Protein AF-A0A0J9YU45-F1 (afdb_monomer_lite)

Structure (mmCIF, N/CA/C/O backbone):
data_AF-A0A0J9YU45-F1
#
_entry.id   AF-A0A0J9YU45-F1
#
loop_
_atom_site.group_PDB
_atom_site.id
_atom_site.type_symbol
_atom_site.label_atom_id
_atom_site.label_alt_id
_atom_site.label_comp_id
_atom_site.label_asym_id
_atom_site.label_entity_id
_atom_site.label_seq_id
_atom_site.pdbx_PDB_ins_code
_atom_site.Cartn_x
_atom_site.Cartn_y
_atom_site.Cartn_z
_atom_site.occupancy
_atom_site.B_iso_or_equiv
_atom_site.auth_seq_id
_atom_site.auth_comp_id
_atom_site.auth_asym_id
_atom_site.auth_atom_id
_atom_site.pdbx_PDB_model_num
ATOM 1 N N . MET A 1 1 ? 23.002 11.924 32.581 1.00 41.44 1 MET A N 1
ATOM 2 C CA . MET A 1 1 ? 23.594 10.578 32.728 1.00 41.44 1 MET A CA 1
ATOM 3 C C . MET A 1 1 ? 22.901 9.670 31.730 1.00 41.44 1 MET A C 1
ATOM 5 O O . MET A 1 1 ? 21.764 9.290 31.963 1.00 41.44 1 MET A O 1
ATOM 9 N N . ALA A 1 2 ? 23.516 9.451 30.568 1.00 38.06 2 ALA A N 1
ATOM 10 C CA . ALA A 1 2 ? 22.968 8.561 29.552 1.00 38.06 2 ALA A CA 1
ATOM 11 C C . ALA A 1 2 ? 23.168 7.112 30.015 1.00 38.06 2 ALA A C 1
ATOM 13 O O . ALA A 1 2 ? 24.288 6.711 30.333 1.00 38.06 2 ALA A O 1
ATOM 14 N N . LEU A 1 3 ? 22.074 6.359 30.105 1.00 45.81 3 LEU A N 1
ATOM 15 C CA . LEU A 1 3 ? 22.085 4.937 30.419 1.00 45.81 3 LEU A CA 1
ATOM 16 C C . LEU A 1 3 ? 22.645 4.201 29.190 1.00 45.81 3 LEU A C 1
ATOM 18 O O . LEU A 1 3 ? 21.930 3.946 28.225 1.00 45.81 3 LEU A O 1
ATOM 22 N N . ASN A 1 4 ? 23.955 3.955 29.185 1.00 44.28 4 ASN A N 1
ATOM 23 C CA . ASN A 1 4 ? 24.663 3.291 28.093 1.00 44.28 4 ASN A CA 1
ATOM 24 C C . ASN A 1 4 ? 24.361 1.783 28.117 1.00 44.28 4 ASN A C 1
ATOM 26 O O . ASN A 1 4 ? 25.110 1.005 28.705 1.00 44.28 4 ASN A O 1
ATOM 30 N N . ALA A 1 5 ? 23.238 1.384 27.519 1.00 60.66 5 ALA A N 1
ATOM 31 C CA . ALA A 1 5 ? 22.927 -0.006 27.197 1.00 60.66 5 ALA A CA 1
ATOM 32 C C . ALA A 1 5 ? 23.106 -0.204 25.678 1.00 60.66 5 ALA A C 1
ATOM 34 O O . ALA A 1 5 ? 22.172 0.061 24.909 1.00 60.66 5 ALA A O 1
ATOM 35 N N . PRO A 1 6 ? 24.306 -0.607 25.219 1.00 51.50 6 PRO A N 1
ATOM 36 C CA . PRO A 1 6 ? 24.588 -0.754 23.798 1.00 51.50 6 PRO A CA 1
ATOM 37 C C . PRO A 1 6 ? 23.730 -1.880 23.212 1.00 51.50 6 PRO A C 1
ATOM 39 O O . PRO A 1 6 ? 23.720 -2.998 23.722 1.00 51.50 6 PRO A O 1
ATOM 42 N N . GLY A 1 7 ? 22.988 -1.564 22.149 1.00 59.28 7 GLY A N 1
ATOM 43 C CA . GLY A 1 7 ? 22.132 -2.506 21.420 1.00 59.28 7 GLY A CA 1
ATOM 44 C C . GLY A 1 7 ? 20.640 -2.4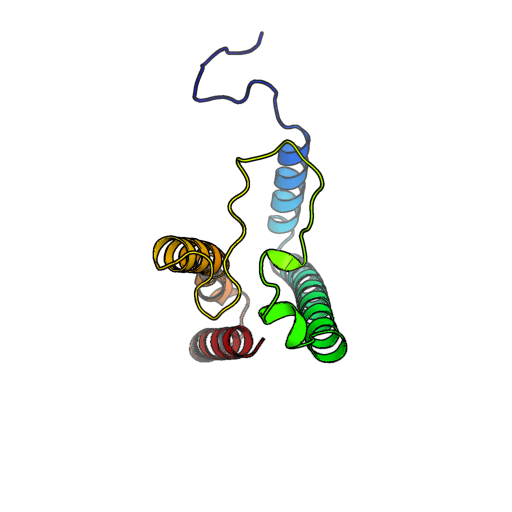57 21.768 1.00 59.28 7 GLY A C 1
ATOM 45 O O . GLY A 1 7 ? 19.853 -3.036 21.028 1.00 59.28 7 GLY A O 1
ATOM 46 N N . VAL A 1 8 ? 20.236 -1.750 22.834 1.00 61.06 8 VAL A N 1
ATOM 47 C CA . VAL A 1 8 ? 18.816 -1.655 23.249 1.00 61.06 8 VAL A CA 1
ATOM 48 C C . VAL A 1 8 ? 18.283 -0.217 23.230 1.00 61.06 8 VAL A C 1
ATOM 50 O O . VAL A 1 8 ? 17.105 -0.018 22.945 1.00 61.06 8 VAL A O 1
ATOM 53 N N . LEU A 1 9 ? 19.122 0.797 23.486 1.00 57.09 9 LEU A N 1
ATOM 54 C CA . LEU A 1 9 ? 18.710 2.208 23.455 1.00 57.09 9 LEU A CA 1
ATOM 55 C C . LEU A 1 9 ? 19.480 3.014 22.399 1.00 57.09 9 LEU A C 1
ATOM 57 O O . LEU A 1 9 ? 20.690 2.859 22.235 1.00 57.09 9 LEU A O 1
ATOM 61 N N . ALA A 1 10 ? 18.764 3.898 21.697 1.00 60.25 10 ALA A N 1
ATOM 62 C CA . ALA A 1 10 ? 19.334 4.839 20.738 1.00 60.25 10 ALA A CA 1
ATOM 63 C C . ALA A 1 10 ? 20.286 5.835 21.428 1.00 60.25 10 ALA A C 1
ATOM 65 O O . ALA A 1 10 ? 20.024 6.303 22.536 1.00 60.25 10 ALA A O 1
ATOM 66 N N . GLN A 1 11 ? 21.382 6.184 20.747 1.00 64.69 11 GLN A N 1
ATOM 67 C CA . GLN A 1 11 ? 22.459 7.033 21.276 1.00 64.69 11 GLN A CA 1
ATOM 68 C C . GLN A 1 11 ? 22.016 8.479 21.573 1.00 64.69 11 GLN A C 1
ATOM 70 O O . GLN A 1 11 ? 22.655 9.177 22.361 1.00 64.69 11 GLN A O 1
ATOM 75 N N . THR A 1 12 ? 20.889 8.908 21.003 1.00 67.88 12 THR A N 1
ATOM 76 C CA . THR A 1 12 ? 20.210 10.171 21.307 1.00 67.88 12 THR A CA 1
ATOM 77 C C . THR A 1 12 ? 18.698 9.952 21.386 1.00 67.88 12 THR A C 1
ATOM 79 O O . THR A 1 12 ? 18.156 9.265 20.519 1.00 67.88 12 THR A O 1
ATOM 82 N N . PRO A 1 13 ? 17.999 10.535 22.378 1.00 72.38 13 PRO A N 1
ATOM 83 C CA . PRO A 1 13 ? 16.542 10.466 22.450 1.00 72.38 13 PRO A CA 1
ATOM 84 C C . PRO A 1 13 ? 15.907 11.201 21.258 1.00 72.38 13 PRO A C 1
ATOM 86 O O . PRO A 1 13 ? 16.197 12.374 21.024 1.00 72.38 13 PRO A O 1
ATOM 89 N N . ASP A 1 14 ? 15.035 10.515 20.516 1.00 85.19 14 ASP A N 1
ATOM 90 C CA . ASP A 1 14 ? 14.313 11.078 19.369 1.00 85.19 14 ASP A CA 1
ATOM 91 C C . ASP A 1 14 ? 13.094 11.888 19.845 1.00 85.19 14 ASP A C 1
ATOM 93 O O . ASP A 1 14 ? 11.980 11.381 19.994 1.00 85.19 14 ASP A O 1
ATOM 97 N N . ILE A 1 15 ? 13.324 13.170 20.136 1.00 87.19 15 ILE A N 1
ATOM 98 C CA . ILE A 1 15 ? 12.292 14.097 20.630 1.00 87.19 15 ILE A CA 1
ATOM 99 C C . ILE A 1 15 ? 11.179 14.295 19.585 1.00 87.19 15 ILE A C 1
ATOM 101 O O . ILE A 1 15 ? 10.021 14.500 19.950 1.00 87.19 15 ILE A O 1
ATOM 105 N N . PHE A 1 16 ? 11.498 14.198 18.292 1.00 89.19 16 PHE A N 1
ATOM 106 C CA . PHE A 1 16 ? 10.523 14.371 17.218 1.00 89.19 16 PHE A CA 1
ATOM 107 C C . PHE A 1 16 ? 9.528 13.207 17.174 1.00 89.19 16 PHE A C 1
ATOM 109 O O . PHE A 1 16 ? 8.316 13.436 17.148 1.00 89.19 16 PHE A O 1
ATOM 116 N N . ALA A 1 17 ? 10.022 11.968 17.268 1.00 89.25 17 ALA A N 1
ATOM 117 C CA . ALA A 1 17 ? 9.170 10.785 17.371 1.00 89.25 17 ALA A CA 1
ATOM 118 C C . ALA A 1 17 ? 8.253 10.849 18.604 1.00 89.25 17 ALA A C 1
ATOM 120 O O . ALA A 1 17 ? 7.057 10.572 18.503 1.00 89.25 17 ALA A O 1
ATOM 121 N N . VAL A 1 18 ? 8.784 11.283 19.753 1.00 90.50 18 VAL A N 1
ATOM 122 C CA . VAL A 1 18 ? 7.998 11.443 20.989 1.00 90.50 18 VAL A CA 1
ATOM 123 C C . VAL A 1 18 ? 6.850 12.438 20.797 1.00 90.50 18 VAL A C 1
ATOM 125 O O . VAL A 1 18 ? 5.721 12.145 21.188 1.00 90.50 18 VAL A O 1
ATOM 128 N N . ILE A 1 19 ? 7.104 13.586 20.162 1.00 92.81 19 ILE A N 1
ATOM 129 C CA . ILE A 1 19 ? 6.069 14.595 19.893 1.00 92.81 19 ILE A CA 1
ATOM 130 C C . ILE A 1 19 ? 4.964 14.020 18.998 1.00 92.81 19 ILE A C 1
ATOM 132 O O . ILE A 1 19 ? 3.785 14.181 19.314 1.00 92.81 19 ILE A O 1
ATOM 136 N N . ILE A 1 20 ? 5.323 13.313 17.922 1.00 91.00 20 ILE A N 1
ATOM 137 C CA . ILE A 1 20 ? 4.343 12.688 17.020 1.00 91.00 20 ILE A CA 1
ATOM 138 C C . ILE A 1 20 ? 3.489 11.662 17.767 1.00 91.00 20 ILE A C 1
ATOM 140 O O . ILE A 1 20 ? 2.267 11.681 17.631 1.00 91.00 20 ILE A O 1
ATOM 144 N N . ILE A 1 21 ? 4.105 10.799 18.581 1.00 91.19 21 ILE A N 1
ATOM 145 C CA . ILE A 1 21 ? 3.385 9.772 19.348 1.00 91.19 21 ILE A CA 1
ATOM 146 C C . ILE A 1 21 ? 2.415 10.419 20.340 1.00 91.19 21 ILE A C 1
ATOM 148 O O . ILE A 1 21 ? 1.276 9.967 20.451 1.00 91.19 21 ILE A O 1
ATOM 152 N N . ILE A 1 22 ? 2.825 11.484 21.034 1.00 91.81 22 ILE A N 1
ATOM 153 C CA . ILE A 1 22 ? 1.953 12.209 21.970 1.00 91.81 22 ILE A CA 1
ATOM 154 C C . ILE A 1 22 ? 0.778 12.855 21.229 1.00 91.81 22 ILE A C 1
ATOM 156 O O . ILE A 1 22 ? -0.356 12.740 21.692 1.00 91.81 22 ILE A O 1
ATOM 160 N N . ILE A 1 23 ? 1.017 13.485 20.074 1.00 89.31 23 ILE A N 1
ATOM 161 C CA . ILE A 1 23 ? -0.048 14.077 19.248 1.00 89.31 23 ILE A CA 1
ATOM 162 C C . ILE A 1 23 ? -1.027 12.997 18.780 1.00 89.31 23 ILE A C 1
ATOM 164 O O . ILE A 1 23 ? -2.237 13.167 18.920 1.00 89.31 23 ILE A O 1
ATOM 168 N N . LEU A 1 24 ? -0.515 11.878 18.263 1.00 84.94 24 LEU A N 1
ATOM 169 C CA . LEU A 1 24 ? -1.333 10.775 17.763 1.00 84.94 24 LEU A CA 1
ATOM 170 C C . LEU A 1 24 ? -2.159 10.145 18.892 1.00 84.94 24 LEU A C 1
ATOM 172 O O . LEU A 1 24 ? -3.355 9.924 18.737 1.00 84.94 24 LEU A O 1
ATOM 176 N N . THR A 1 25 ? -1.540 9.935 20.055 1.00 87.62 25 THR A N 1
ATOM 177 C CA . THR A 1 25 ? -2.219 9.428 21.256 1.00 87.62 25 THR A CA 1
ATOM 178 C C . THR A 1 25 ? -3.303 10.401 21.712 1.00 87.62 25 THR A C 1
ATOM 180 O O . THR A 1 25 ? -4.428 9.984 21.970 1.00 87.62 25 THR A O 1
ATOM 183 N N . GLY A 1 26 ? -3.003 11.702 21.747 1.00 87.00 26 GLY A N 1
ATOM 184 C CA . GLY A 1 26 ? -3.976 12.744 22.067 1.00 87.00 26 GLY A CA 1
ATOM 185 C C . GLY A 1 26 ? -5.182 12.708 21.127 1.00 87.00 26 GLY A C 1
ATOM 186 O O . GLY A 1 26 ? -6.323 12.707 21.585 1.00 87.00 26 GLY A O 1
ATOM 187 N N . LEU A 1 27 ? -4.942 12.579 19.822 1.00 81.31 27 LEU A N 1
ATOM 188 C CA . LEU A 1 27 ? -5.999 12.488 18.817 1.00 81.31 27 LEU A CA 1
ATOM 189 C C . LEU A 1 27 ? -6.877 11.237 18.999 1.00 81.31 27 LEU A C 1
ATOM 191 O O . LEU A 1 27 ? -8.096 11.334 18.900 1.00 81.31 27 LEU A O 1
ATOM 195 N N . LEU A 1 28 ? -6.277 10.091 19.340 1.00 78.94 28 LEU A N 1
ATOM 196 C CA . LEU A 1 28 ? -7.005 8.850 19.638 1.00 78.94 28 LEU A CA 1
ATOM 197 C C . LEU A 1 28 ? -7.831 8.945 20.929 1.00 78.94 28 LEU A C 1
ATOM 199 O O . LEU A 1 28 ? -8.917 8.373 21.010 1.00 78.94 28 LEU A O 1
ATOM 203 N N . THR A 1 29 ? -7.351 9.684 21.936 1.00 82.81 29 THR A N 1
ATOM 204 C CA . THR A 1 29 ? -8.109 9.906 23.181 1.00 82.81 29 THR A CA 1
ATOM 205 C C . THR A 1 29 ? -9.300 10.848 23.000 1.00 82.81 29 THR A C 1
ATOM 207 O O . THR A 1 29 ? -10.259 10.774 23.769 1.00 82.81 29 THR A O 1
ATOM 210 N N . LEU A 1 30 ? -9.292 11.695 21.965 1.00 73.19 30 LEU A N 1
ATOM 211 C CA . LEU A 1 30 ? -10.361 12.645 21.647 1.00 73.19 30 LEU A CA 1
ATOM 212 C C . LEU A 1 30 ? -11.526 11.984 20.887 1.00 73.19 30 LEU A C 1
ATOM 214 O O . LEU A 1 30 ? -12.015 12.523 19.908 1.00 73.19 30 LEU A O 1
ATOM 218 N N . GLY A 1 31 ? -12.015 10.838 21.361 1.00 72.56 31 GLY A N 1
ATOM 219 C CA . GLY A 1 31 ? -13.287 10.244 20.936 1.00 72.56 31 GLY A CA 1
ATOM 220 C C . GLY A 1 31 ? -13.392 9.784 19.468 1.00 72.56 31 GLY A C 1
ATOM 221 O O . GLY A 1 31 ? -12.855 10.353 18.522 1.00 72.56 31 GLY A O 1
ATOM 222 N N . VAL A 1 32 ? -14.199 8.746 19.249 1.00 69.44 32 VAL A N 1
ATOM 223 C CA . VAL A 1 32 ? -14.350 8.086 17.936 1.00 69.44 32 VAL A CA 1
ATOM 224 C C . VAL A 1 32 ? -14.917 8.988 16.830 1.00 69.44 32 VAL A C 1
ATOM 226 O O . VAL A 1 32 ? -14.606 8.807 15.658 1.00 69.44 32 VAL A O 1
ATOM 229 N N . LYS A 1 33 ? -15.737 9.993 17.174 1.00 71.62 33 LYS A N 1
ATOM 230 C CA . LYS A 1 33 ? -16.379 10.867 16.175 1.00 71.62 33 LYS A CA 1
ATOM 231 C C . LYS A 1 33 ? -15.414 11.867 15.541 1.00 71.62 33 LYS A C 1
ATOM 233 O O . LYS A 1 33 ? -15.439 12.028 14.323 1.00 71.62 33 LYS A O 1
ATOM 238 N N . GLU A 1 34 ? -14.590 12.524 16.354 1.00 75.38 34 GLU A N 1
ATOM 239 C CA . GLU A 1 34 ? -13.602 13.491 15.863 1.00 75.38 34 GLU A CA 1
ATOM 240 C C . GLU A 1 34 ? -12.439 12.763 15.175 1.00 75.38 34 GLU A C 1
ATOM 242 O O . GLU A 1 34 ? -12.023 13.155 14.083 1.00 75.38 34 GLU A O 1
ATOM 247 N N . SER A 1 35 ? -11.996 11.628 15.734 1.00 78.38 35 SER A N 1
ATOM 248 C CA . SER A 1 35 ? -10.958 10.779 15.129 1.00 78.38 35 SER A CA 1
ATOM 249 C C . SER A 1 35 ? -11.331 10.320 13.708 1.00 78.38 35 SER A C 1
ATOM 251 O O . SER A 1 35 ? -10.543 10.482 12.769 1.00 78.38 35 SER A O 1
ATOM 253 N N . ALA A 1 36 ? -12.568 9.852 13.497 1.00 78.00 36 ALA A N 1
ATOM 254 C CA . ALA A 1 36 ? -13.027 9.399 12.183 1.00 78.00 36 ALA A CA 1
ATOM 255 C C . ALA A 1 36 ? -13.064 10.526 11.132 1.00 78.00 36 ALA A C 1
ATOM 257 O O . ALA A 1 36 ? -12.784 10.289 9.951 1.00 78.00 36 ALA A O 1
ATOM 258 N N . MET A 1 37 ? -13.380 11.765 11.536 1.00 82.62 37 MET A N 1
ATOM 259 C CA . MET A 1 37 ? -13.364 12.918 10.627 1.00 82.62 37 MET A CA 1
ATOM 260 C C . MET A 1 37 ? -11.940 13.221 10.149 1.00 82.62 37 MET A C 1
ATOM 262 O O . MET A 1 37 ? -11.718 13.409 8.949 1.00 82.62 37 MET A O 1
ATOM 266 N N . VAL A 1 38 ? -10.974 13.214 11.071 1.00 84.94 38 VAL A N 1
ATOM 267 C CA . VAL A 1 38 ? -9.559 13.446 10.763 1.00 84.94 38 VAL A CA 1
ATOM 268 C C . VAL A 1 38 ? -9.020 12.336 9.862 1.00 84.94 38 VAL A C 1
ATOM 270 O O . VAL A 1 38 ? -8.459 12.628 8.803 1.00 84.94 38 VAL A O 1
ATOM 273 N N . ASN A 1 39 ? -9.262 11.068 10.204 1.00 82.94 39 ASN A N 1
ATOM 274 C CA . ASN A 1 39 ? -8.810 9.932 9.398 1.00 82.94 39 ASN A CA 1
ATOM 275 C C . ASN A 1 39 ? -9.388 9.964 7.969 1.00 82.94 39 ASN A C 1
ATOM 277 O O . ASN A 1 39 ? -8.685 9.699 6.989 1.00 82.94 39 ASN A O 1
ATOM 281 N N . LYS A 1 40 ? -10.652 10.384 7.821 1.00 85.38 40 LYS A N 1
ATOM 282 C CA . LYS A 1 40 ? -11.286 10.577 6.509 1.00 85.38 40 LYS A CA 1
ATOM 283 C C . LYS A 1 40 ? -10.583 11.650 5.671 1.00 85.38 40 LYS A C 1
ATOM 285 O O . LYS A 1 40 ? -10.430 11.464 4.463 1.00 85.38 40 LYS A O 1
ATOM 290 N N . ILE A 1 41 ? -10.149 12.753 6.283 1.00 90.75 41 ILE A N 1
ATOM 291 C CA . ILE A 1 41 ? -9.410 13.825 5.595 1.00 90.75 41 ILE A CA 1
ATOM 292 C C . ILE A 1 41 ? -8.039 13.321 5.134 1.00 90.75 41 ILE A C 1
ATOM 294 O O . ILE A 1 41 ? -7.709 13.472 3.958 1.00 90.75 41 ILE A O 1
ATOM 298 N N . PHE A 1 42 ? -7.279 12.662 6.014 1.00 87.44 42 PHE A N 1
ATOM 299 C CA . PHE A 1 42 ? -5.982 12.075 5.655 1.00 87.44 42 PHE A CA 1
ATOM 300 C C . PHE A 1 42 ? -6.110 11.042 4.532 1.00 87.44 42 PHE A C 1
ATOM 302 O O . PHE A 1 42 ? -5.338 11.071 3.573 1.00 87.44 42 PHE A O 1
ATOM 309 N N . THR A 1 43 ? -7.134 10.190 4.597 1.00 88.19 43 THR A N 1
ATOM 310 C CA . THR A 1 43 ? -7.419 9.206 3.545 1.00 88.19 43 THR A CA 1
ATOM 311 C C . THR A 1 43 ? -7.736 9.889 2.213 1.00 88.19 43 THR A C 1
ATOM 313 O O . THR A 1 43 ? -7.198 9.493 1.183 1.00 88.19 43 THR A O 1
ATOM 316 N N . CYS A 1 44 ? -8.557 10.945 2.217 1.00 92.19 44 CYS A N 1
ATOM 317 C CA . CYS A 1 44 ? -8.883 11.714 1.013 1.00 92.19 44 CYS A CA 1
ATOM 318 C C . CYS A 1 44 ? -7.627 12.310 0.357 1.00 92.19 44 CYS A C 1
ATOM 320 O O . CYS A 1 44 ? -7.438 12.180 -0.852 1.00 92.19 44 CYS A O 1
ATOM 322 N N . ILE A 1 45 ? -6.740 12.905 1.160 1.00 94.50 45 ILE A N 1
ATOM 323 C CA . ILE A 1 45 ? -5.470 13.462 0.678 1.00 94.50 45 ILE A CA 1
ATOM 324 C C . ILE A 1 45 ? -4.596 12.355 0.079 1.00 94.50 45 ILE A C 1
ATOM 326 O O . ILE A 1 45 ? -4.066 12.527 -1.018 1.00 94.50 45 ILE A O 1
ATOM 330 N N . ASN A 1 46 ? -4.481 11.207 0.752 1.00 89.81 46 ASN A N 1
ATOM 331 C CA . ASN A 1 46 ? -3.659 10.097 0.271 1.00 89.81 46 ASN A CA 1
ATOM 332 C C . ASN A 1 46 ? -4.176 9.531 -1.067 1.00 89.81 46 ASN A C 1
ATOM 334 O O . ASN A 1 46 ? -3.402 9.312 -1.997 1.00 89.81 46 ASN A O 1
ATOM 338 N N . VAL A 1 47 ? -5.499 9.376 -1.203 1.00 90.81 47 VAL A N 1
ATOM 339 C CA . VAL A 1 47 ? -6.144 8.963 -2.462 1.00 90.81 47 VAL A CA 1
ATOM 340 C C . VAL A 1 47 ? -5.910 9.993 -3.571 1.00 90.81 47 VAL A C 1
ATOM 342 O O . VAL A 1 47 ? -5.663 9.613 -4.714 1.00 90.81 47 VAL A O 1
ATOM 345 N N . LEU A 1 48 ? -5.933 11.291 -3.257 1.00 94.06 48 LEU A N 1
ATOM 346 C CA . LEU A 1 48 ? -5.650 12.350 -4.230 1.00 94.06 48 LEU A CA 1
ATOM 347 C C . LEU A 1 48 ? -4.210 12.251 -4.755 1.00 94.06 48 LEU A C 1
ATOM 349 O O . LEU A 1 48 ? -4.000 12.286 -5.968 1.00 94.06 48 LEU A O 1
ATOM 353 N N . VAL A 1 49 ? -3.231 12.072 -3.863 1.00 93.75 49 VAL A N 1
ATOM 354 C CA . VAL A 1 49 ? -1.821 11.882 -4.245 1.00 93.75 49 VAL A CA 1
ATOM 355 C C . VAL A 1 49 ? -1.660 10.651 -5.138 1.00 93.75 49 VAL A C 1
ATOM 357 O O . VAL A 1 49 ? -1.008 10.741 -6.178 1.00 93.75 49 VAL A O 1
ATOM 360 N N . LEU A 1 50 ? -2.301 9.531 -4.794 1.00 90.56 50 LEU A N 1
ATOM 361 C CA . LEU A 1 50 ? -2.271 8.317 -5.613 1.00 90.56 50 LEU A CA 1
ATOM 362 C C . LEU A 1 50 ? -2.845 8.564 -7.016 1.00 90.56 50 LEU A C 1
ATOM 364 O O . LEU A 1 50 ? -2.193 8.255 -8.011 1.00 90.56 50 LEU A O 1
ATOM 368 N N . CYS A 1 51 ? -4.021 9.188 -7.111 1.00 91.38 51 CYS A N 1
ATOM 369 C CA . CYS A 1 51 ? -4.623 9.552 -8.395 1.00 91.38 51 CYS A CA 1
ATOM 370 C C . CYS A 1 51 ? -3.696 10.452 -9.225 1.00 91.38 51 CYS A C 1
ATOM 372 O O . CYS A 1 51 ? -3.556 10.254 -10.432 1.00 91.38 51 CYS A O 1
ATOM 374 N N . PHE A 1 52 ? -3.032 11.421 -8.589 1.00 93.56 52 PHE A N 1
ATOM 375 C CA . PHE A 1 52 ? -2.074 12.293 -9.264 1.00 93.56 52 PHE A CA 1
ATOM 376 C C . PHE A 1 52 ? -0.872 11.518 -9.822 1.00 93.56 52 PHE A C 1
ATOM 378 O O . PHE A 1 52 ? -0.445 11.783 -10.951 1.00 93.56 52 PHE A O 1
ATOM 385 N N . ILE A 1 53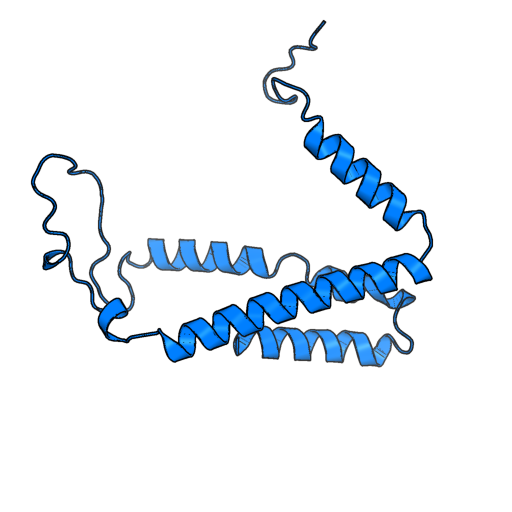 ? -0.344 10.549 -9.068 1.00 91.31 53 ILE A N 1
ATOM 386 C CA . ILE A 1 53 ? 0.763 9.689 -9.509 1.00 91.31 53 ILE A CA 1
ATOM 387 C C . ILE A 1 53 ? 0.335 8.838 -10.706 1.00 91.31 53 ILE A C 1
ATOM 389 O O . ILE A 1 53 ? 1.053 8.811 -11.704 1.00 91.31 53 ILE A O 1
ATOM 393 N N . VAL A 1 54 ? -0.844 8.212 -10.651 1.00 90.50 54 VAL A N 1
ATOM 394 C CA . VAL A 1 54 ? -1.373 7.381 -11.745 1.00 90.50 54 VAL A CA 1
ATOM 395 C C . VAL A 1 54 ? -1.544 8.213 -13.019 1.00 90.50 54 VAL A C 1
ATOM 397 O O . VAL A 1 54 ? -1.026 7.847 -14.074 1.00 90.50 54 VAL A O 1
ATOM 400 N N . VAL A 1 55 ? -2.185 9.384 -12.931 1.00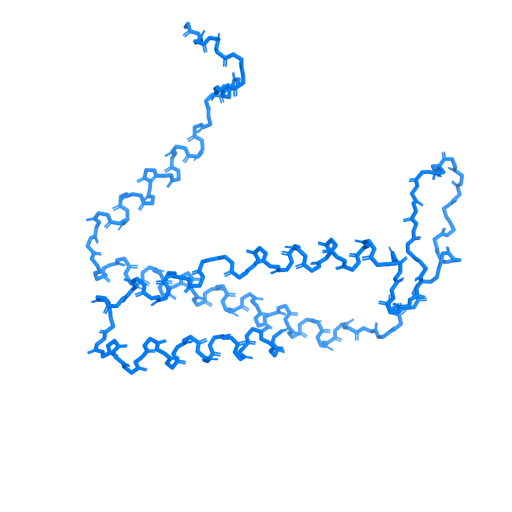 91.31 55 VAL A N 1
ATOM 401 C CA . VAL A 1 55 ? -2.362 10.286 -14.085 1.00 91.31 55 VAL A CA 1
ATOM 402 C C . VAL A 1 55 ? -1.015 10.759 -14.638 1.00 91.31 55 VAL A C 1
ATOM 404 O O . VAL A 1 55 ? -0.801 10.733 -15.851 1.00 91.31 55 VAL A O 1
ATOM 407 N N . SER A 1 56 ? -0.079 11.146 -13.768 1.00 88.94 56 SER A N 1
ATOM 408 C CA . SER A 1 56 ? 1.273 11.541 -14.183 1.00 88.94 56 SER A CA 1
ATOM 409 C C . SER A 1 56 ? 2.016 10.396 -14.877 1.00 88.94 56 SER A C 1
ATOM 411 O O . SER A 1 56 ? 2.703 10.622 -15.876 1.00 88.94 56 SER A O 1
ATOM 413 N N . GLY A 1 57 ? 1.836 9.169 -14.382 1.00 87.38 57 GLY A N 1
ATOM 414 C CA . GLY A 1 57 ? 2.360 7.941 -14.969 1.00 87.38 57 GLY A CA 1
ATOM 415 C C . GLY A 1 57 ? 1.805 7.683 -16.367 1.00 87.38 57 GLY A C 1
ATOM 416 O O . GLY A 1 57 ? 2.581 7.437 -17.284 1.00 87.38 57 GLY A O 1
ATOM 417 N N . PHE A 1 58 ? 0.495 7.831 -16.576 1.00 85.94 58 PHE A N 1
ATOM 418 C CA . PHE A 1 58 ? -0.115 7.670 -17.901 1.00 85.94 58 PHE A CA 1
ATOM 419 C C . PHE A 1 58 ? 0.301 8.758 -18.900 1.00 85.94 58 PHE A C 1
ATOM 421 O O . PHE A 1 58 ? 0.545 8.454 -20.065 1.00 85.94 58 PHE A O 1
ATOM 428 N N . VAL A 1 59 ? 0.402 10.020 -18.471 1.00 86.31 59 VAL A N 1
ATOM 429 C CA . VAL A 1 59 ? 0.734 11.141 -19.372 1.00 86.31 59 VAL A CA 1
ATOM 430 C C . VAL A 1 59 ? 2.216 11.149 -19.758 1.00 86.31 59 VAL A C 1
ATOM 432 O O . VAL A 1 59 ? 2.559 11.489 -20.890 1.00 86.31 59 VAL A O 1
ATOM 435 N N . LYS A 1 60 ? 3.111 10.802 -18.824 1.00 81.31 60 LYS A N 1
ATOM 436 C CA . LYS A 1 60 ? 4.570 10.921 -19.005 1.00 81.31 60 LYS A CA 1
ATOM 437 C C . LYS A 1 60 ? 5.285 9.575 -19.155 1.00 81.31 60 LYS A C 1
ATOM 439 O O . LYS A 1 60 ? 6.478 9.542 -19.465 1.00 81.31 60 LYS A O 1
ATOM 444 N N . GLY A 1 61 ? 4.566 8.473 -18.962 1.00 76.94 61 GLY A N 1
ATOM 445 C CA . GLY A 1 61 ? 5.052 7.116 -19.153 1.00 76.94 61 GLY A CA 1
ATOM 446 C C . GLY A 1 61 ? 5.373 6.854 -20.617 1.00 76.94 61 GLY A C 1
ATOM 447 O O . GLY A 1 61 ? 4.495 6.749 -21.465 1.00 76.94 61 GLY A O 1
ATOM 448 N N . SER A 1 62 ? 6.661 6.735 -20.921 1.00 74.12 62 SER A N 1
ATOM 449 C CA . SER A 1 62 ? 7.136 6.326 -22.240 1.00 74.12 62 SER A CA 1
ATOM 450 C C . SER A 1 62 ? 7.754 4.939 -22.146 1.00 74.12 62 SER A C 1
ATOM 452 O O . SER A 1 62 ? 8.699 4.748 -21.380 1.00 74.12 62 SER A O 1
ATOM 454 N N . ILE A 1 63 ? 7.273 4.000 -22.974 1.00 68.25 63 ILE A N 1
ATOM 455 C CA . ILE A 1 63 ? 7.814 2.632 -23.123 1.00 68.25 63 ILE A CA 1
ATOM 456 C C . ILE A 1 63 ? 9.326 2.643 -23.401 1.00 68.25 63 ILE A C 1
ATOM 458 O O . ILE A 1 63 ? 10.037 1.711 -23.040 1.00 68.25 63 ILE A O 1
ATOM 462 N N . LYS A 1 64 ? 9.849 3.732 -23.978 1.00 69.31 64 LYS A N 1
ATOM 463 C CA . LYS A 1 64 ? 11.282 3.901 -24.246 1.00 69.31 64 LYS A CA 1
ATOM 464 C C . LYS A 1 64 ? 12.129 3.922 -22.965 1.00 69.31 64 LYS A C 1
ATOM 466 O O . LYS A 1 64 ? 13.286 3.524 -23.023 1.00 69.31 64 LYS A O 1
ATOM 471 N N . ASN A 1 65 ? 11.556 4.316 -21.817 1.00 67.69 65 ASN A N 1
ATOM 472 C CA . ASN A 1 65 ? 12.237 4.243 -20.517 1.00 67.69 65 ASN A CA 1
ATOM 473 C C . ASN A 1 65 ? 12.476 2.798 -20.045 1.00 67.69 65 ASN A C 1
ATOM 475 O O . ASN A 1 65 ? 13.378 2.547 -19.254 1.00 67.69 65 ASN A O 1
ATOM 479 N N . TRP A 1 66 ? 11.696 1.839 -20.543 1.00 65.56 66 TRP A N 1
ATOM 480 C CA . TRP A 1 66 ? 11.800 0.433 -20.150 1.00 65.56 66 TRP A CA 1
ATOM 481 C C . TRP A 1 66 ? 13.025 -0.269 -20.762 1.00 65.56 66 TRP A C 1
ATOM 483 O O . TRP A 1 66 ? 13.510 -1.267 -20.238 1.00 65.56 66 TRP A O 1
ATOM 493 N N . GLN A 1 67 ? 13.541 0.247 -21.883 1.00 62.56 67 GLN A N 1
ATOM 494 C CA . GLN A 1 67 ? 14.625 -0.374 -22.653 1.00 62.56 67 GLN A CA 1
ATOM 495 C C . GLN A 1 67 ? 15.958 0.381 -22.551 1.00 62.56 67 GLN A C 1
ATOM 497 O O . GLN A 1 67 ? 16.816 0.218 -23.424 1.00 62.56 67 GLN A O 1
ATOM 502 N N . LEU A 1 68 ? 16.171 1.207 -21.515 1.00 62.16 68 LEU A N 1
ATOM 503 C CA . LEU A 1 68 ? 17.488 1.817 -21.311 1.00 62.16 68 LEU A CA 1
ATOM 504 C C . LEU A 1 68 ? 18.532 0.715 -21.099 1.00 62.16 68 LEU A C 1
ATOM 506 O O . LEU A 1 68 ? 18.571 0.044 -20.077 1.00 62.16 68 LEU A O 1
ATOM 510 N N . THR A 1 69 ? 19.368 0.527 -22.114 1.00 57.12 69 THR A N 1
ATOM 511 C CA . THR A 1 69 ? 20.553 -0.333 -22.075 1.00 57.12 69 THR A CA 1
ATOM 512 C C . THR A 1 69 ? 21.747 0.504 -21.615 1.00 57.12 69 THR A C 1
ATOM 514 O O . THR A 1 69 ? 21.809 1.698 -21.933 1.00 57.12 69 THR A O 1
ATOM 517 N N . GLU A 1 70 ? 22.710 -0.128 -20.934 1.00 54.91 70 GLU A N 1
ATOM 518 C CA . GLU A 1 70 ? 23.958 0.450 -20.390 1.00 54.91 70 GLU A CA 1
ATOM 519 C C . GLU A 1 70 ? 24.665 1.452 -21.324 1.00 54.91 70 GLU A C 1
ATOM 521 O O . GLU A 1 70 ? 25.280 2.410 -20.870 1.00 54.91 70 GLU A O 1
ATOM 526 N N . LYS A 1 71 ? 24.496 1.309 -22.645 1.00 51.88 71 LYS A N 1
ATOM 527 C CA . LYS A 1 71 ? 25.063 2.181 -23.688 1.00 51.88 71 LYS A CA 1
ATOM 528 C C . LYS A 1 71 ? 24.639 3.662 -23.613 1.00 51.88 71 LYS A C 1
ATOM 530 O O . LYS A 1 71 ? 25.313 4.488 -24.218 1.00 51.88 71 LYS A O 1
ATOM 535 N N . ASN A 1 72 ? 23.557 4.013 -22.904 1.00 52.66 72 ASN A N 1
ATOM 536 C CA . ASN A 1 72 ? 23.155 5.417 -22.682 1.00 52.66 72 ASN A CA 1
ATOM 537 C C . ASN A 1 72 ? 23.730 6.022 -21.388 1.00 52.66 72 ASN A C 1
ATOM 539 O O . ASN A 1 72 ? 23.780 7.244 -21.265 1.00 52.66 72 ASN A O 1
ATOM 543 N N . PHE A 1 73 ? 24.199 5.195 -20.448 1.00 55.16 73 PHE A N 1
ATOM 544 C CA . PHE A 1 73 ? 24.971 5.628 -19.279 1.00 55.16 73 PHE A CA 1
ATOM 545 C C . PHE A 1 73 ? 26.462 5.574 -19.630 1.00 55.16 73 PHE A C 1
ATOM 547 O O . PHE A 1 73 ? 27.251 4.837 -19.048 1.00 55.16 73 PHE A O 1
ATOM 554 N N . SER A 1 74 ? 26.862 6.365 -20.627 1.00 47.91 74 SER A N 1
ATOM 555 C CA . SER A 1 74 ? 28.276 6.616 -20.907 1.00 47.91 74 SER A CA 1
ATOM 556 C C . SER A 1 74 ? 28.839 7.543 -19.826 1.00 47.91 74 SER A C 1
ATOM 558 O O . SER A 1 74 ? 29.092 8.723 -20.067 1.00 47.91 74 SER A O 1
ATOM 560 N N . CYS A 1 75 ? 29.001 7.026 -18.610 1.00 50.31 75 CYS A N 1
ATOM 561 C CA . CYS A 1 75 ? 29.728 7.719 -17.560 1.00 50.31 75 CYS A CA 1
ATOM 562 C C . CYS A 1 75 ? 31.224 7.593 -17.849 1.00 50.31 75 CYS A C 1
ATOM 564 O O . CYS A 1 75 ? 31.796 6.505 -17.886 1.00 50.31 75 CYS A O 1
ATOM 566 N N . ASN A 1 76 ? 31.848 8.739 -18.090 1.00 57.62 76 ASN A N 1
ATOM 567 C CA . ASN A 1 76 ? 33.280 8.868 -18.266 1.00 57.62 76 ASN A CA 1
ATOM 568 C C . ASN A 1 76 ? 33.965 8.576 -16.912 1.00 57.62 76 ASN A C 1
ATOM 570 O O . ASN A 1 76 ? 33.970 9.430 -16.037 1.00 57.62 76 ASN A O 1
ATOM 574 N N . ASN A 1 77 ? 34.520 7.366 -16.788 1.00 63.81 77 ASN A N 1
ATOM 575 C CA . ASN A 1 77 ? 35.567 6.901 -15.868 1.00 63.81 77 ASN A CA 1
ATOM 576 C C . ASN A 1 77 ? 35.343 6.901 -14.329 1.00 63.81 77 ASN A C 1
ATOM 578 O O . ASN A 1 77 ? 35.059 7.914 -13.701 1.00 63.81 77 ASN A O 1
ATOM 582 N N . ASN A 1 78 ? 35.689 5.735 -13.754 1.00 61.62 78 ASN A N 1
ATOM 583 C CA . ASN A 1 78 ? 36.211 5.432 -12.404 1.00 61.62 78 ASN A CA 1
ATOM 584 C C . ASN A 1 78 ? 35.308 4.830 -11.308 1.00 61.62 78 ASN A C 1
ATOM 586 O O . ASN A 1 78 ? 35.871 4.301 -10.354 1.00 61.62 78 ASN A O 1
ATOM 590 N N . ASP A 1 79 ? 33.985 4.741 -11.464 1.00 57.59 79 ASP A N 1
ATOM 591 C CA . ASP A 1 79 ? 33.133 4.002 -10.508 1.00 57.59 79 ASP A CA 1
ATOM 592 C C . ASP A 1 79 ? 32.665 2.655 -11.083 1.00 57.59 79 ASP A C 1
ATOM 594 O O . ASP A 1 79 ? 31.580 2.514 -11.640 1.00 57.59 79 ASP A O 1
ATOM 598 N N . THR A 1 80 ? 33.500 1.623 -10.950 1.00 58.38 80 THR A N 1
ATOM 599 C CA . THR A 1 80 ? 33.272 0.275 -11.513 1.00 58.38 80 THR A CA 1
ATOM 600 C C . THR A 1 80 ? 32.345 -0.626 -10.685 1.00 58.38 80 THR A C 1
ATOM 602 O O . THR A 1 80 ? 32.196 -1.804 -11.002 1.00 58.38 80 THR A O 1
ATOM 605 N N . ASN A 1 81 ? 31.696 -0.110 -9.634 1.00 59.66 81 ASN A N 1
ATOM 606 C CA . ASN A 1 81 ? 30.900 -0.925 -8.701 1.00 59.66 81 ASN A CA 1
ATOM 607 C C . ASN A 1 81 ? 29.377 -0.752 -8.821 1.00 59.66 81 ASN A C 1
ATOM 609 O O . ASN A 1 81 ? 28.635 -1.299 -8.005 1.00 59.66 81 ASN A O 1
ATOM 613 N N . VAL A 1 82 ? 28.885 -0.029 -9.829 1.00 59.84 82 VAL A N 1
ATOM 614 C CA . VAL A 1 82 ? 27.441 0.130 -10.047 1.00 59.84 82 VAL A CA 1
ATOM 615 C C . VAL A 1 82 ? 26.992 -0.839 -11.137 1.00 59.84 82 VAL A C 1
ATOM 617 O O . VAL A 1 82 ? 27.209 -0.607 -12.322 1.00 59.84 82 VAL A O 1
ATOM 620 N N . LYS A 1 83 ? 26.379 -1.957 -10.731 1.00 60.50 83 LYS A N 1
ATOM 621 C CA . LYS A 1 83 ? 25.724 -2.889 -11.658 1.00 60.50 83 LYS A CA 1
ATOM 622 C C . LYS A 1 83 ? 24.414 -2.268 -12.131 1.00 60.50 83 LYS A C 1
ATOM 624 O O . LYS A 1 83 ? 23.428 -2.268 -11.394 1.00 60.50 83 LYS A O 1
ATOM 629 N N . TYR A 1 84 ? 24.413 -1.723 -13.340 1.00 62.78 84 TYR A N 1
ATOM 630 C CA . TYR A 1 84 ? 23.182 -1.318 -14.002 1.00 62.78 84 TYR A CA 1
ATOM 631 C C . TYR A 1 84 ? 22.436 -2.575 -14.463 1.00 62.78 84 TYR A C 1
ATOM 633 O O . TYR A 1 84 ? 23.043 -3.571 -14.846 1.00 62.78 84 TYR A O 1
ATOM 641 N N . GLY A 1 85 ? 21.111 -2.568 -14.339 1.00 63.97 85 GLY A N 1
ATOM 642 C CA . GLY A 1 85 ? 20.298 -3.672 -14.830 1.00 63.97 85 GLY A CA 1
ATOM 643 C C . GLY A 1 85 ? 20.261 -3.672 -16.358 1.00 63.97 85 GLY A C 1
ATOM 644 O O . GLY A 1 85 ? 20.118 -2.612 -16.969 1.00 63.97 85 GLY A O 1
ATOM 645 N N . GLU A 1 86 ? 20.365 -4.842 -16.985 1.00 64.69 86 GLU A N 1
ATOM 646 C CA . GLU A 1 86 ? 20.189 -4.957 -18.435 1.00 64.69 86 GLU A CA 1
ATOM 647 C C . GLU A 1 86 ? 18.709 -4.714 -18.774 1.00 64.69 86 GLU A C 1
ATOM 649 O O . GLU A 1 86 ? 17.829 -5.412 -18.271 1.00 64.69 86 GLU A O 1
ATOM 654 N N . GLY A 1 87 ? 18.402 -3.696 -19.586 1.00 66.31 87 GLY A N 1
ATOM 655 C CA . GLY A 1 87 ? 17.021 -3.368 -19.960 1.00 66.31 87 GLY A CA 1
ATOM 656 C C . GLY A 1 87 ? 16.234 -4.598 -20.446 1.00 66.31 87 GLY A C 1
ATOM 657 O O . GLY A 1 87 ? 16.741 -5.408 -21.217 1.00 66.31 87 GLY A O 1
ATOM 658 N N . GLY A 1 88 ? 14.987 -4.758 -19.993 1.00 73.81 88 GLY A N 1
ATOM 659 C CA . GLY A 1 88 ? 14.190 -5.966 -20.242 1.00 73.81 88 GLY A CA 1
ATOM 660 C C . GLY A 1 88 ? 13.131 -6.212 -19.163 1.00 73.81 88 GLY A C 1
ATOM 661 O O . GLY A 1 88 ? 12.853 -5.340 -18.348 1.00 73.81 88 GLY A O 1
ATOM 662 N N . PHE A 1 89 ? 12.505 -7.394 -19.154 1.00 77.06 89 PHE A N 1
ATOM 663 C CA . PHE A 1 89 ? 11.511 -7.772 -18.129 1.00 77.06 89 PHE A CA 1
ATOM 664 C C . PHE A 1 89 ? 12.154 -8.117 -16.771 1.00 77.06 89 PHE A C 1
ATOM 666 O O . PHE A 1 89 ? 11.520 -7.967 -15.732 1.00 77.06 89 PHE A O 1
ATOM 673 N N . MET A 1 90 ? 13.417 -8.563 -16.768 1.00 83.19 90 MET A N 1
ATOM 674 C CA . MET A 1 90 ? 14.123 -9.029 -15.569 1.00 83.19 90 MET A CA 1
ATOM 675 C C . MET A 1 90 ? 15.570 -8.488 -15.507 1.00 83.19 90 MET A C 1
ATOM 677 O O . MET A 1 90 ? 16.520 -9.264 -15.616 1.00 83.19 90 MET A O 1
ATOM 681 N N . PRO A 1 91 ? 15.762 -7.169 -15.306 1.00 77.56 91 PRO A N 1
ATOM 682 C CA . PRO A 1 91 ? 17.081 -6.521 -15.351 1.00 77.56 91 PRO A CA 1
ATOM 683 C C . PRO A 1 91 ? 18.079 -6.991 -14.281 1.00 77.56 91 PRO A C 1
ATOM 685 O O . PRO A 1 91 ? 19.285 -6.845 -14.445 1.00 77.56 91 PRO A O 1
ATOM 688 N N . PHE A 1 92 ? 17.584 -7.564 -13.181 1.00 81.88 92 PHE A N 1
ATOM 689 C CA . PHE A 1 92 ? 18.378 -7.997 -12.024 1.00 81.88 92 PHE A CA 1
ATOM 690 C C . PHE A 1 92 ? 18.260 -9.507 -11.747 1.00 81.88 92 PHE A C 1
ATOM 692 O O . PHE A 1 92 ? 18.555 -9.977 -10.643 1.00 81.88 92 PHE A O 1
ATOM 699 N N . GLY A 1 93 ? 17.782 -10.279 -12.727 1.00 84.81 93 GLY A N 1
ATOM 700 C CA . GLY A 1 93 ? 17.514 -11.706 -12.550 1.00 84.81 93 GLY A CA 1
ATOM 701 C C . GLY A 1 93 ? 16.453 -12.003 -11.477 1.00 84.81 93 GLY A C 1
ATOM 702 O O . GLY A 1 93 ? 15.719 -11.127 -11.013 1.00 84.81 93 GLY A O 1
ATOM 703 N N . PHE A 1 94 ? 16.392 -13.265 -11.047 1.00 87.44 94 PHE A N 1
ATOM 704 C CA . PHE A 1 94 ? 15.427 -13.739 -10.047 1.00 87.44 94 PHE A CA 1
ATOM 705 C C . PHE A 1 94 ? 15.613 -13.084 -8.668 1.00 87.44 94 PHE A C 1
ATOM 707 O O . PHE A 1 94 ? 14.636 -12.803 -7.979 1.00 87.44 94 PHE A O 1
ATOM 714 N N . SER A 1 95 ? 16.861 -12.786 -8.289 1.00 88.12 95 SER A N 1
ATOM 715 C CA . SER A 1 95 ? 17.183 -12.127 -7.016 1.00 88.12 95 SER A CA 1
ATOM 716 C C . SER A 1 95 ? 16.549 -10.734 -6.920 1.00 88.12 95 SER A C 1
ATOM 718 O O . SER A 1 95 ? 15.923 -10.399 -5.913 1.00 88.12 95 SER A O 1
ATOM 720 N N . GLY A 1 96 ? 16.624 -9.940 -7.996 1.00 86.75 96 GLY A N 1
ATOM 721 C CA . GLY A 1 96 ? 15.987 -8.624 -8.026 1.00 86.75 96 GLY A CA 1
ATOM 722 C C . GLY A 1 96 ? 14.462 -8.686 -8.041 1.00 86.75 96 GLY A C 1
ATOM 723 O O . GLY A 1 96 ? 13.820 -7.880 -7.370 1.00 86.75 96 GLY A O 1
ATOM 724 N N . VAL A 1 97 ? 13.875 -9.671 -8.732 1.00 90.19 97 VAL A N 1
ATOM 725 C CA . VAL A 1 97 ? 12.416 -9.883 -8.714 1.00 90.19 97 VAL A CA 1
ATOM 726 C C . VAL A 1 97 ? 11.931 -10.240 -7.311 1.00 90.19 97 VAL A C 1
ATOM 728 O O . VAL A 1 97 ? 10.956 -9.656 -6.843 1.00 90.19 97 VAL A O 1
ATOM 731 N N . LEU A 1 98 ? 12.629 -11.137 -6.610 1.00 91.88 98 LEU A N 1
ATOM 732 C CA . LEU A 1 98 ? 12.266 -11.525 -5.248 1.00 91.88 98 LEU A CA 1
ATOM 733 C C . LEU A 1 98 ? 12.378 -10.346 -4.266 1.00 91.88 98 LEU A C 1
ATOM 735 O O . LEU A 1 98 ? 11.484 -10.146 -3.445 1.00 91.88 98 LEU A O 1
ATOM 739 N N . SER A 1 99 ? 13.432 -9.532 -4.384 1.00 89.94 99 SER A N 1
ATOM 740 C CA . SER A 1 99 ? 13.618 -8.328 -3.560 1.00 89.94 99 SER A CA 1
ATOM 741 C C . SER A 1 99 ? 12.528 -7.269 -3.809 1.00 89.94 99 SER A C 1
ATOM 743 O O . SER A 1 99 ? 11.950 -6.716 -2.867 1.00 89.94 99 SER A O 1
ATOM 745 N N . GLY A 1 100 ? 12.170 -7.036 -5.077 1.0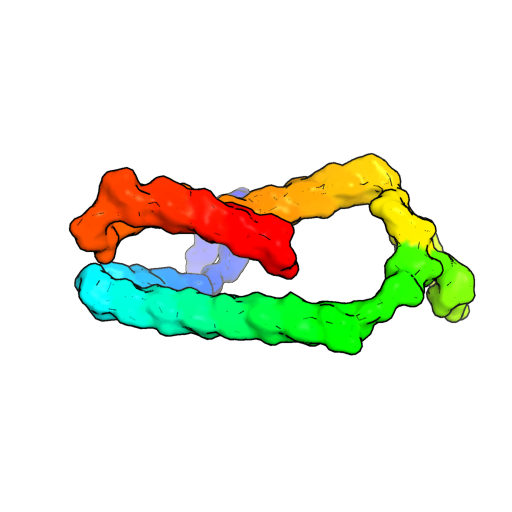0 88.88 100 GLY A N 1
ATOM 746 C CA . GLY A 1 100 ? 11.074 -6.133 -5.443 1.00 88.88 100 GLY A CA 1
ATOM 747 C C . GLY A 1 100 ? 9.716 -6.622 -4.932 1.00 88.88 100 GLY A C 1
ATOM 748 O O . GLY A 1 100 ? 8.955 -5.843 -4.356 1.00 88.88 100 GLY A O 1
ATOM 749 N N . ALA A 1 101 ? 9.440 -7.924 -5.061 1.00 90.94 101 ALA A N 1
ATOM 750 C CA . ALA A 1 101 ? 8.217 -8.539 -4.548 1.00 90.94 101 ALA A CA 1
ATOM 751 C C . ALA A 1 101 ? 8.100 -8.412 -3.018 1.00 90.94 101 ALA A C 1
ATOM 753 O O . ALA A 1 101 ? 7.034 -8.053 -2.517 1.00 90.94 101 ALA A O 1
ATOM 754 N N . ALA A 1 102 ? 9.194 -8.627 -2.277 1.00 90.69 102 ALA A N 1
ATOM 755 C CA . ALA A 1 102 ? 9.224 -8.447 -0.82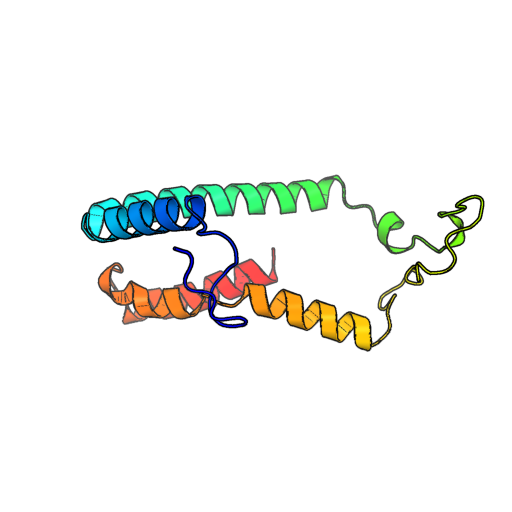3 1.00 90.69 102 ALA A CA 1
ATOM 756 C C . ALA A 1 102 ? 8.930 -6.993 -0.4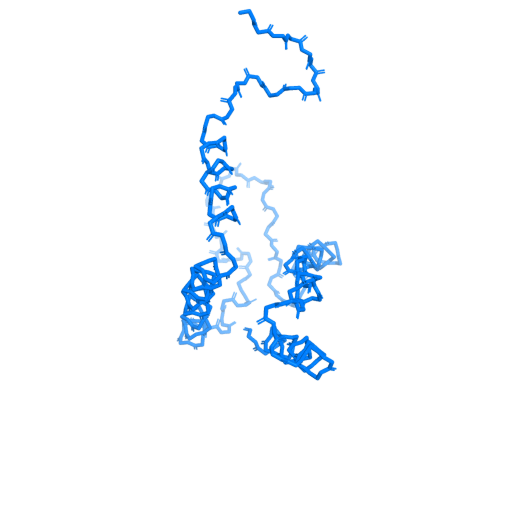09 1.00 90.69 102 ALA A C 1
ATOM 758 O O . ALA A 1 102 ? 8.183 -6.754 0.539 1.00 90.69 102 ALA A O 1
ATOM 759 N N . THR A 1 103 ? 9.457 -6.021 -1.158 1.00 89.25 103 THR A N 1
ATOM 760 C CA . THR A 1 103 ? 9.187 -4.594 -0.913 1.00 89.25 103 THR A CA 1
ATOM 761 C C . THR A 1 103 ? 7.712 -4.255 -1.151 1.00 89.25 103 THR A C 1
ATOM 763 O O . THR A 1 103 ? 7.108 -3.540 -0.355 1.00 89.25 103 THR A O 1
ATOM 766 N N . CYS A 1 104 ? 7.094 -4.820 -2.195 1.00 87.19 104 CYS A N 1
ATOM 767 C CA . CYS A 1 104 ? 5.662 -4.642 -2.458 1.00 87.19 104 CYS A CA 1
ATOM 768 C C . CYS A 1 104 ? 4.790 -5.298 -1.379 1.00 87.19 104 CYS A C 1
ATOM 770 O O . CYS A 1 104 ? 3.747 -4.758 -1.024 1.00 87.19 104 CYS A O 1
ATOM 772 N N . PHE A 1 105 ? 5.218 -6.433 -0.815 1.00 87.00 105 PHE A N 1
ATOM 773 C CA . PHE A 1 105 ? 4.495 -7.092 0.276 1.00 87.00 105 PHE A CA 1
ATOM 774 C C . PHE A 1 105 ? 4.383 -6.199 1.519 1.00 87.00 105 PHE A C 1
ATOM 776 O O . PHE A 1 105 ? 3.337 -6.177 2.166 1.00 87.00 105 PHE A O 1
ATOM 783 N N . TYR A 1 106 ? 5.415 -5.400 1.813 1.00 85.94 106 TYR A N 1
ATOM 784 C CA . TYR A 1 106 ? 5.375 -4.434 2.914 1.00 85.94 106 TYR A CA 1
ATOM 785 C C . TYR A 1 106 ? 4.257 -3.389 2.744 1.00 85.94 106 TYR A C 1
ATOM 787 O O . TYR A 1 106 ? 3.686 -2.942 3.734 1.00 85.94 106 TYR A O 1
ATOM 795 N N . ALA A 1 107 ? 3.877 -3.048 1.507 1.00 84.19 107 ALA A N 1
ATOM 796 C CA . ALA A 1 107 ? 2.785 -2.110 1.237 1.00 84.19 107 ALA A CA 1
ATOM 797 C C . ALA A 1 107 ? 1.387 -2.668 1.579 1.00 84.19 107 ALA A C 1
ATOM 799 O O . ALA A 1 107 ? 0.448 -1.890 1.725 1.00 84.19 107 ALA A O 1
ATOM 800 N N . PHE A 1 108 ? 1.240 -3.990 1.733 1.00 80.25 108 PHE A N 1
ATOM 801 C CA . PHE A 1 108 ? -0.014 -4.627 2.161 1.00 80.25 108 PHE A CA 1
ATOM 802 C C . PHE A 1 108 ? -0.133 -4.777 3.687 1.00 80.25 108 PHE A C 1
ATOM 804 O O . PHE A 1 108 ? -1.180 -5.199 4.187 1.00 80.25 108 PHE A O 1
ATOM 811 N N . VAL A 1 109 ? 0.913 -4.425 4.442 1.00 85.94 109 VAL A N 1
ATOM 812 C CA . VAL A 1 109 ? 0.876 -4.411 5.910 1.00 85.94 109 VAL A CA 1
ATOM 813 C C . VAL A 1 109 ? -0.054 -3.284 6.370 1.00 85.94 109 VAL A C 1
ATOM 815 O O . VAL A 1 109 ? 0.120 -2.135 5.975 1.00 85.94 109 VAL A O 1
ATOM 818 N N . GLY A 1 110 ? -1.049 -3.607 7.201 1.00 81.94 110 GLY A N 1
ATOM 819 C CA . GLY A 1 110 ? -2.064 -2.659 7.675 1.00 81.94 110 GLY A CA 1
ATOM 820 C C . GLY A 1 110 ? -3.471 -2.906 7.125 1.00 81.94 110 GLY A C 1
ATOM 821 O O . GLY A 1 110 ? -4.415 -2.230 7.529 1.00 81.94 110 GLY A O 1
ATOM 822 N N . PHE A 1 111 ? -3.653 -3.891 6.241 1.00 82.94 111 PHE A N 1
ATOM 823 C CA . PHE A 1 111 ? -4.982 -4.307 5.782 1.00 82.94 111 PHE A CA 1
ATOM 824 C C . PHE A 1 111 ? -5.862 -4.881 6.907 1.00 82.94 111 PHE A C 1
ATOM 826 O O . PHE A 1 111 ? -7.087 -4.768 6.877 1.00 82.94 111 PHE A O 1
ATOM 833 N N . ASP A 1 112 ? -5.233 -5.458 7.930 1.00 86.50 112 ASP A N 1
ATOM 834 C CA . ASP A 1 112 ? -5.862 -5.944 9.158 1.00 86.50 112 ASP A CA 1
ATOM 835 C C . ASP A 1 112 ? -6.573 -4.831 9.946 1.00 86.50 112 ASP A C 1
ATOM 837 O O . ASP A 1 112 ? -7.568 -5.101 10.621 1.00 86.50 112 ASP A O 1
ATOM 841 N N . CYS A 1 113 ? -6.155 -3.572 9.767 1.00 81.25 113 CYS A N 1
ATOM 842 C CA . CYS A 1 113 ? -6.831 -2.405 10.333 1.00 81.25 113 CYS A CA 1
ATOM 843 C C . CYS A 1 113 ? -8.293 -2.292 9.855 1.00 81.25 113 CYS A C 1
ATOM 845 O O . CYS A 1 113 ? -9.180 -1.934 10.623 1.00 81.25 113 CYS A O 1
ATOM 847 N N . ILE A 1 114 ? -8.591 -2.694 8.612 1.00 85.44 114 ILE A N 1
ATOM 848 C CA . ILE A 1 114 ? -9.963 -2.666 8.071 1.00 85.44 114 ILE A CA 1
ATOM 849 C C . ILE A 1 114 ? -10.884 -3.603 8.869 1.00 85.44 114 ILE A C 1
ATOM 851 O O . ILE A 1 114 ? -12.070 -3.316 9.044 1.00 85.44 114 ILE A O 1
ATOM 855 N N . ALA A 1 115 ? -10.346 -4.723 9.364 1.00 84.81 115 ALA A N 1
ATOM 856 C CA . ALA A 1 115 ? -11.101 -5.681 10.162 1.00 84.81 115 ALA A CA 1
ATOM 857 C C . ALA A 1 115 ? -11.310 -5.206 11.611 1.00 84.81 115 ALA A C 1
ATOM 859 O O . ALA A 1 115 ? -12.331 -5.547 12.211 1.00 84.81 115 ALA A O 1
ATOM 860 N N . THR A 1 116 ? -10.394 -4.407 12.169 1.00 84.75 116 THR A N 1
ATOM 861 C CA . THR A 1 116 ? -10.519 -3.862 13.532 1.00 84.75 116 THR A CA 1
ATOM 862 C C . THR A 1 116 ? -11.408 -2.621 13.609 1.00 84.75 116 THR A C 1
ATOM 864 O O . THR A 1 116 ? -12.010 -2.384 14.653 1.00 84.75 116 THR A O 1
ATOM 867 N N . THR A 1 117 ? -11.617 -1.882 12.515 1.00 81.88 117 THR A N 1
ATOM 868 C CA . THR A 1 117 ? -12.518 -0.707 12.467 1.00 81.88 117 THR A CA 1
ATOM 869 C C . THR A 1 117 ? -14.020 -1.059 12.478 1.00 81.88 117 THR A C 1
ATOM 871 O O . THR A 1 117 ? -14.868 -0.234 12.146 1.00 81.88 117 THR A O 1
ATOM 874 N N . GLY A 1 118 ? -14.411 -2.274 12.872 1.00 82.69 118 GLY A N 1
ATOM 875 C CA . GLY A 1 118 ? -15.815 -2.705 12.850 1.00 82.69 118 GLY A CA 1
ATOM 876 C C . GLY A 1 118 ? -16.766 -1.851 13.698 1.00 82.69 118 GLY A C 1
ATOM 877 O O . GLY A 1 118 ? -17.943 -1.742 13.354 1.00 82.69 118 GLY A O 1
ATOM 878 N N . GLU A 1 119 ? -16.261 -1.203 14.750 1.00 77.44 119 GLU A N 1
ATOM 879 C CA . GLU A 1 119 ? -17.042 -0.338 15.648 1.00 77.44 119 GLU A CA 1
ATOM 880 C C . GLU A 1 119 ? -17.411 1.024 15.033 1.00 77.44 119 GLU A C 1
ATOM 882 O O . GLU A 1 119 ? -18.390 1.645 15.449 1.00 77.44 119 GLU A O 1
ATOM 887 N N . GLU A 1 120 ? -16.690 1.484 14.006 1.00 76.62 120 GLU A N 1
ATOM 888 C CA . GLU A 1 120 ? -16.977 2.755 13.318 1.00 76.62 120 GLU A CA 1
ATOM 889 C C . GLU A 1 120 ? -17.939 2.577 12.128 1.00 76.62 120 GLU A C 1
ATOM 891 O O . GLU A 1 120 ? -18.396 3.549 11.517 1.00 76.62 120 GLU A O 1
ATOM 896 N N . VAL A 1 121 ? -18.279 1.328 11.789 1.00 80.81 121 VAL A N 1
ATOM 897 C CA . VAL A 1 121 ? -19.036 0.981 10.586 1.00 80.81 121 VAL A CA 1
ATOM 898 C C . VAL A 1 121 ? -20.475 0.606 10.936 1.00 80.81 121 VAL A C 1
ATOM 900 O O . VAL A 1 121 ? -20.744 -0.283 11.733 1.00 80.81 121 VAL A O 1
ATOM 903 N N . LYS A 1 122 ? -21.443 1.243 10.267 1.00 82.81 122 LYS A N 1
ATOM 904 C CA . LYS A 1 122 ? -22.882 1.073 10.552 1.00 82.81 122 LYS A CA 1
ATOM 905 C C . LYS A 1 122 ? -23.405 -0.360 10.335 1.00 82.81 122 LYS A C 1
ATOM 907 O O . LYS A 1 122 ? -24.407 -0.735 10.934 1.00 82.81 122 LYS A O 1
ATOM 912 N N . ASN A 1 123 ? -22.774 -1.139 9.448 1.00 89.88 123 ASN A N 1
ATOM 913 C CA . ASN A 1 123 ? -23.103 -2.548 9.189 1.00 89.88 123 ASN A CA 1
ATOM 914 C C . ASN A 1 123 ? -21.825 -3.369 8.901 1.00 89.88 123 ASN A C 1
ATOM 916 O O . ASN A 1 123 ? -21.473 -3.560 7.731 1.00 89.88 123 ASN A O 1
ATOM 920 N N . PRO A 1 124 ? -21.119 -3.847 9.941 1.00 87.81 124 PRO A N 1
ATOM 921 C CA . PRO A 1 124 ? -19.802 -4.467 9.792 1.00 87.81 124 PRO A CA 1
ATOM 922 C C . PRO A 1 124 ? -19.849 -5.778 8.996 1.00 87.81 124 PRO A C 1
ATOM 924 O O . PRO A 1 124 ? -18.977 -6.023 8.167 1.00 87.81 124 PRO A O 1
ATOM 927 N N . GLN A 1 125 ? -20.911 -6.576 9.164 1.00 89.88 125 GLN A N 1
ATOM 928 C CA . GLN A 1 125 ? -21.040 -7.909 8.563 1.00 89.88 125 GLN A CA 1
ATOM 929 C C . GLN A 1 125 ? -21.013 -7.889 7.028 1.00 89.88 125 GLN A C 1
ATOM 931 O O . GLN A 1 125 ? -20.557 -8.845 6.407 1.00 89.88 125 GLN A O 1
ATOM 936 N N . LYS A 1 126 ? -21.487 -6.801 6.407 1.00 90.06 126 LYS A N 1
ATOM 937 C CA . LYS A 1 126 ? -21.460 -6.637 4.947 1.00 90.06 126 LYS A CA 1
ATOM 938 C C . LYS A 1 126 ? -20.402 -5.637 4.485 1.00 90.06 126 LYS A C 1
ATOM 940 O O . LYS A 1 126 ? -19.805 -5.837 3.434 1.00 90.06 126 LYS A O 1
ATOM 945 N N . ALA A 1 127 ? -20.170 -4.565 5.239 1.00 91.06 127 ALA A N 1
ATOM 946 C CA . ALA A 1 127 ? -19.290 -3.487 4.801 1.00 91.06 127 ALA A CA 1
ATOM 947 C C . ALA A 1 127 ? -17.801 -3.851 4.877 1.00 91.06 127 ALA A C 1
ATOM 949 O O . ALA A 1 127 ? -17.074 -3.518 3.948 1.00 91.06 127 ALA A O 1
ATOM 950 N N . ILE A 1 128 ? -17.357 -4.568 5.916 1.00 91.88 128 ILE A N 1
ATOM 951 C CA . ILE A 1 128 ? -15.955 -4.997 6.052 1.00 91.88 128 ILE A CA 1
ATOM 952 C C . ILE A 1 128 ? -15.538 -5.919 4.892 1.00 91.88 128 ILE A C 1
ATOM 954 O O . ILE A 1 128 ? -14.581 -5.575 4.198 1.00 91.88 128 ILE A O 1
ATOM 958 N N . PRO A 1 129 ? -16.241 -7.037 4.594 1.00 91.25 129 PRO A N 1
ATOM 959 C CA . PRO A 1 129 ? -15.822 -7.924 3.507 1.00 91.25 129 PRO A CA 1
ATOM 960 C C . PRO A 1 129 ? -15.890 -7.248 2.131 1.00 91.25 129 PRO A C 1
ATOM 962 O O . PRO A 1 129 ? -15.003 -7.451 1.307 1.00 91.25 129 PRO A O 1
ATOM 965 N N . VAL A 1 130 ? -16.899 -6.404 1.880 1.00 92.12 130 VAL A N 1
ATOM 966 C CA . VAL A 1 130 ? -16.984 -5.642 0.622 1.00 92.12 130 VAL A CA 1
ATOM 967 C C . VAL A 1 130 ? -15.851 -4.618 0.521 1.00 92.12 130 VAL A C 1
ATOM 969 O O . VAL A 1 130 ? -15.265 -4.479 -0.549 1.00 92.12 130 VAL A O 1
ATOM 972 N N . GLY A 1 131 ? -15.513 -3.936 1.618 1.00 90.06 131 GLY A N 1
ATOM 973 C CA . GLY A 1 131 ? -14.417 -2.969 1.670 1.00 90.06 131 GLY A CA 1
ATOM 974 C C . GLY A 1 131 ? -13.063 -3.609 1.382 1.00 90.06 131 GLY A C 1
ATOM 975 O O . GLY A 1 131 ? -12.311 -3.078 0.575 1.00 90.06 131 GLY A O 1
ATOM 976 N N . ILE A 1 132 ? -12.807 -4.780 1.970 1.00 90.81 132 ILE A N 1
ATOM 977 C CA . ILE A 1 132 ? -11.615 -5.611 1.748 1.00 90.81 132 ILE A CA 1
ATOM 978 C C . ILE A 1 132 ? -11.450 -5.977 0.269 1.00 90.81 132 ILE A C 1
ATOM 980 O O . ILE A 1 132 ? -10.397 -5.760 -0.326 1.00 90.81 132 ILE A O 1
ATOM 984 N N . VAL A 1 133 ? -12.499 -6.517 -0.353 1.00 92.00 133 VAL A N 1
ATOM 985 C CA . VAL A 1 133 ? -12.423 -6.941 -1.757 1.00 92.00 133 VAL A CA 1
ATOM 986 C C . VAL A 1 133 ? -12.280 -5.731 -2.678 1.00 92.00 133 VAL A C 1
ATOM 988 O O . VAL A 1 133 ? -11.476 -5.764 -3.606 1.00 92.00 133 VAL A O 1
ATOM 991 N N . ALA A 1 134 ? -13.021 -4.652 -2.415 1.00 91.06 134 ALA A N 1
ATOM 992 C CA . ALA A 1 134 ? -12.957 -3.438 -3.220 1.00 91.06 134 ALA A CA 1
ATOM 993 C C . ALA A 1 134 ? -11.579 -2.765 -3.151 1.00 91.06 134 ALA A C 1
ATOM 995 O O . ALA A 1 134 ? -11.053 -2.373 -4.191 1.00 91.06 134 ALA A O 1
ATOM 996 N N . SER A 1 135 ? -10.975 -2.654 -1.963 1.00 88.62 135 SER A N 1
ATOM 997 C CA . SER A 1 135 ? -9.651 -2.042 -1.808 1.00 88.62 135 SER A CA 1
ATOM 998 C C . SER A 1 135 ? -8.559 -2.872 -2.480 1.00 88.62 135 SER A C 1
ATOM 1000 O O . SER A 1 135 ? -7.743 -2.303 -3.198 1.00 88.62 135 SER A O 1
ATOM 1002 N N . LEU A 1 136 ? -8.595 -4.204 -2.360 1.00 88.44 136 LEU A N 1
ATOM 1003 C CA . LEU A 1 136 ? -7.671 -5.090 -3.080 1.00 88.44 136 LEU A CA 1
ATOM 1004 C C . LEU A 1 136 ? -7.786 -4.935 -4.601 1.00 88.44 136 LEU A C 1
ATOM 1006 O O . LEU A 1 136 ? -6.772 -4.888 -5.293 1.00 88.44 136 LEU A O 1
ATOM 1010 N N . LEU A 1 137 ? -9.010 -4.824 -5.121 1.00 90.88 137 LEU A N 1
ATOM 1011 C CA . LEU A 1 137 ? -9.252 -4.655 -6.555 1.00 90.88 137 LEU A CA 1
ATOM 1012 C C . LEU A 1 137 ? -8.722 -3.300 -7.050 1.00 90.88 137 LEU A C 1
ATOM 1014 O O . LEU A 1 137 ? -8.077 -3.233 -8.093 1.00 90.88 137 LEU A O 1
ATOM 1018 N N . ILE A 1 138 ? -8.932 -2.231 -6.276 1.00 87.38 138 ILE A N 1
ATOM 1019 C CA . ILE A 1 138 ? -8.397 -0.898 -6.584 1.00 87.38 138 ILE A CA 1
ATOM 1020 C C . ILE A 1 138 ? -6.865 -0.911 -6.566 1.00 87.38 138 ILE A C 1
ATOM 1022 O O . ILE A 1 138 ? -6.259 -0.432 -7.518 1.00 87.38 138 ILE A O 1
ATOM 1026 N N . CYS A 1 139 ? -6.236 -1.497 -5.542 1.00 85.06 139 CYS A N 1
ATOM 1027 C CA . CYS A 1 139 ? -4.776 -1.611 -5.454 1.00 85.06 139 CYS A CA 1
ATOM 1028 C C . CYS A 1 139 ? -4.165 -2.476 -6.563 1.00 85.06 139 CYS A C 1
ATOM 1030 O O . CYS A 1 139 ? -3.004 -2.292 -6.895 1.00 85.06 139 CYS A O 1
ATOM 1032 N N . PHE A 1 140 ? -4.917 -3.427 -7.118 1.00 85.94 140 PHE A N 1
ATOM 1033 C CA . PHE A 1 140 ? -4.460 -4.228 -8.251 1.00 85.94 140 PHE A CA 1
ATOM 1034 C C . PHE A 1 140 ? -4.503 -3.455 -9.580 1.00 85.94 140 PHE A C 1
ATOM 1036 O O . PHE A 1 140 ? -3.744 -3.766 -10.495 1.00 85.94 140 PHE A O 1
ATOM 1043 N N . ILE A 1 141 ? -5.414 -2.485 -9.707 1.00 85.50 141 ILE A N 1
ATOM 1044 C CA . ILE A 1 141 ? -5.593 -1.677 -10.922 1.00 85.50 141 ILE A CA 1
ATOM 1045 C C . ILE A 1 141 ? -4.697 -0.432 -10.927 1.00 85.50 141 ILE A C 1
ATOM 1047 O O . ILE A 1 141 ? -4.256 -0.022 -12.002 1.00 85.50 141 ILE A O 1
ATOM 1051 N N . ALA A 1 142 ? -4.517 0.198 -9.764 1.00 77.19 142 ALA A N 1
ATOM 1052 C CA . ALA A 1 142 ? -3.713 1.407 -9.588 1.00 77.19 142 ALA A CA 1
ATOM 1053 C C . ALA A 1 142 ? -2.216 1.132 -9.784 1.00 77.19 142 ALA A C 1
ATOM 1055 O O . ALA A 1 142 ? -1.566 1.982 -10.435 1.00 77.19 142 ALA A O 1
#

Foldseek 3Di:
DDPPPPPPDDPDDPVVVVVVVVVVVVLVVPDPPSNVVVVVVVVVVVVVVVVVVVVCCVVVPDPVVQQDACVVVPDPDDDPPDQFFHRDPARPPPVVVVVVVVVVVVVCPCLCVLVVCQVVDPDSVPCSVVVSVVVVVVVVVD

Radius of gyration: 22.66 Å; chains: 1; bounding box: 59×28×57 Å

Organism: Mus musculus (NCBI:txid10090)

Sequence (142 aa):
MALNAPGVLAQTPDIFAVIIIIILTGLLTLGVKESAMVNKIFTCINVLVLCFIVVSGFVKGSIKNWQLTEKNFSCNNNDTNVKYGEGGFMPFGFSGVLSGAATCFYAFVGFDCIATTGEEVKNPQKAIPVGIVASLLICFIA

InterPro domains:
  IPR002293 Amino acid/polyamine transporter I [PF13520] (15-141)

pLDDT: mean 78.6, std 13.62, range [38.06, 94.5]

Secondary structure (DSSP, 8-state):
-----TTTS-SS--HHHHHHHHHHHHHHHS-HHHHHHHHHHHHHHHHHHHHHHHHHHHHH--GGGGG--GGG----SS-TT--PPPSSS-TTHHHHHHHHHHHHHHTTTTTHHHHHGGGGSS-HHHHHHHHHHHHHHHHHH-